Protein AF-A0A4D6DKI1-F1 (afdb_monomer_lite)

Secondary structure (DSSP, 8-state):
----SEEEE-SS--STTPPPPPHHHHHHHHHHHHHHHHHH-TT-EEEE--S-HHHHHHHHT-

Organism: Pneumocystis jirovecii (NCBI:txid42068)

Sequence (62 aa):
NAGATIIDIGGQSTRPGSHVVSIEEEISRVIPAIKYLLKVYPDILVSVDTFRSEVAEQAIKA

InterPro domains:
  IPR000489 Pterin-binding domain [PF00809] (2-62)
  IPR000489 Pterin-binding domain [PS00793] (3-16)
  IPR000489 Pterin-binding domain [PS50972] (1-62)
  IPR011005 Dihydropteroate synthase-like superfamily [G3DSA:3.20.20.20] (1-62)
  IPR011005 Dihydropteroate synthase-like superfamily [SSF51717] (2-62)
  IPR045031 Dihydropteroate synthase-like [PTHR20941] (2-62)

Radius of gyration: 12.21 Å; chains: 1; bounding box: 33×16×32 Å

Foldseek 3Di:
DPDDQEAEDWQADPDPPGDGDDPVSRLVRGLVVLVVCCVVPVPHHYHYDDPDPVSVVVSVVD

pLDDT: mean 96.7, std 3.12, range [76.31, 98.69]

Structure (mmCIF, N/CA/C/O backbone):
data_AF-A0A4D6DKI1-F1
#
_entry.id   AF-A0A4D6DKI1-F1
#
loop_
_atom_site.group_PDB
_atom_site.id
_atom_site.type_symbol
_atom_site.label_atom_id
_atom_site.label_alt_id
_atom_site.label_comp_id
_at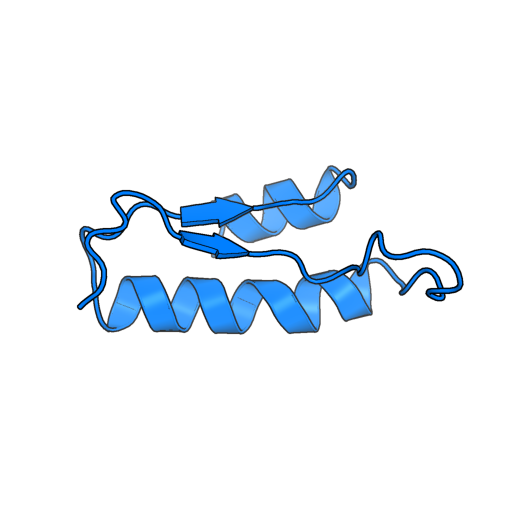om_site.label_asym_id
_atom_site.label_entity_id
_atom_site.label_seq_id
_atom_site.pdbx_PDB_ins_code
_atom_site.Cartn_x
_atom_site.Cartn_y
_atom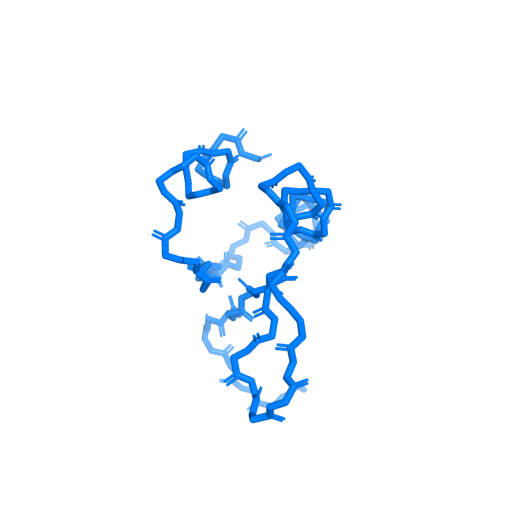_site.Cartn_z
_atom_site.occupancy
_atom_site.B_iso_or_equiv
_atom_site.auth_seq_id
_atom_site.auth_comp_id
_atom_site.auth_asym_id
_atom_site.auth_atom_id
_atom_site.pdbx_PDB_model_num
ATOM 1 N N . ASN A 1 1 ? -23.024 3.877 -3.278 1.00 76.31 1 ASN A N 1
ATOM 2 C CA . ASN A 1 1 ? -21.713 3.221 -3.503 1.00 76.31 1 ASN A CA 1
ATOM 3 C C . ASN A 1 1 ? -21.912 1.874 -4.180 1.00 76.31 1 ASN A C 1
ATOM 5 O O . ASN A 1 1 ? -22.997 1.324 -4.066 1.00 76.31 1 ASN A O 1
ATOM 9 N N . ALA A 1 2 ? -20.893 1.363 -4.877 1.00 92.25 2 ALA A N 1
ATOM 10 C CA . ALA A 1 2 ? -20.977 0.149 -5.703 1.00 92.25 2 ALA A CA 1
ATOM 11 C C . ALA A 1 2 ? -20.835 -1.188 -4.933 1.00 92.25 2 ALA A C 1
ATOM 13 O O . ALA A 1 2 ? -20.830 -2.240 -5.560 1.00 92.25 2 ALA A O 1
ATOM 14 N N . GLY A 1 3 ? -20.732 -1.166 -3.596 1.00 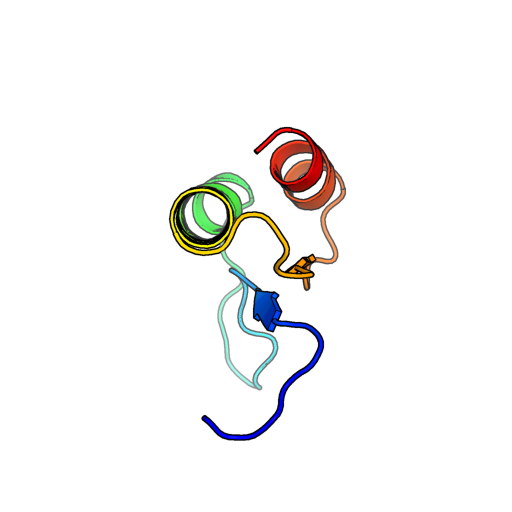93.56 3 GLY A N 1
ATOM 15 C CA . GLY A 1 3 ? -20.772 -2.377 -2.758 1.00 93.56 3 GLY A CA 1
ATOM 16 C C . GLY A 1 3 ? -19.440 -3.112 -2.546 1.00 93.56 3 GLY A C 1
ATOM 17 O O . GLY A 1 3 ? -19.462 -4.287 -2.199 1.00 93.56 3 GLY A O 1
ATOM 18 N N . ALA A 1 4 ? -18.290 -2.459 -2.742 1.00 95.19 4 ALA A N 1
ATOM 19 C CA . ALA A 1 4 ? -16.984 -3.074 -2.485 1.00 95.19 4 ALA A CA 1
ATOM 20 C C . ALA A 1 4 ? -16.746 -3.322 -0.982 1.00 95.19 4 ALA A C 1
ATOM 22 O O . ALA A 1 4 ? -16.952 -2.423 -0.168 1.00 95.19 4 ALA A O 1
ATOM 23 N N . THR A 1 5 ? -16.279 -4.525 -0.634 1.00 95.62 5 THR A N 1
ATOM 24 C CA . THR A 1 5 ? -15.876 -4.895 0.738 1.00 95.62 5 THR A CA 1
ATOM 25 C C . THR A 1 5 ? -14.437 -4.483 1.056 1.00 95.62 5 THR A C 1
ATOM 27 O O . THR A 1 5 ? -14.129 -4.168 2.199 1.00 95.62 5 THR A O 1
ATOM 30 N N . ILE A 1 6 ? -13.561 -4.491 0.048 1.00 97.00 6 ILE A N 1
ATOM 31 C CA . ILE A 1 6 ? -12.132 -4.173 0.155 1.00 97.00 6 ILE A CA 1
ATOM 32 C C . ILE A 1 6 ? -11.790 -3.166 -0.944 1.00 97.00 6 ILE A C 1
ATOM 34 O O . ILE A 1 6 ? -12.319 -3.263 -2.055 1.00 97.00 6 ILE A O 1
ATOM 38 N N . ILE A 1 7 ? -10.905 -2.219 -0.638 1.00 97.12 7 ILE A N 1
ATOM 39 C CA . ILE A 1 7 ? -10.298 -1.320 -1.624 1.00 97.12 7 ILE A CA 1
ATOM 40 C C . ILE A 1 7 ? -8.870 -1.781 -1.899 1.00 97.12 7 ILE A C 1
ATOM 42 O O . ILE A 1 7 ? -8.062 -1.851 -0.977 1.00 97.12 7 ILE A O 1
ATOM 46 N N . ASP A 1 8 ? -8.570 -2.084 -3.158 1.00 97.88 8 ASP A N 1
ATOM 47 C CA . ASP A 1 8 ? -7.239 -2.495 -3.603 1.00 97.88 8 ASP A CA 1
ATOM 48 C C . ASP A 1 8 ? -6.466 -1.299 -4.174 1.00 97.88 8 ASP A C 1
ATOM 50 O O . ASP A 1 8 ? -6.985 -0.555 -5.013 1.00 97.88 8 ASP A O 1
ATOM 54 N N . ILE A 1 9 ? -5.252 -1.072 -3.672 1.00 97.81 9 ILE A N 1
ATOM 55 C CA . ILE A 1 9 ? -4.436 0.111 -3.968 1.00 97.81 9 ILE A CA 1
ATOM 56 C C . ILE A 1 9 ? -3.078 -0.334 -4.500 1.00 97.81 9 ILE A C 1
ATOM 58 O O . ILE A 1 9 ? -2.329 -1.006 -3.800 1.00 97.81 9 ILE A O 1
ATOM 62 N N . GLY A 1 10 ? -2.724 0.123 -5.701 1.00 97.69 10 GLY A N 1
ATOM 63 C CA . GLY A 1 10 ? -1.407 -0.090 -6.300 1.00 97.69 10 GLY A CA 1
ATOM 64 C C . GLY A 1 10 ? -0.775 1.226 -6.750 1.00 97.69 10 GLY A C 1
ATOM 65 O O . GLY A 1 10 ? -1.448 2.097 -7.306 1.00 97.69 10 GLY A O 1
ATOM 66 N N . GLY A 1 11 ? 0.529 1.383 -6.513 1.00 97.31 11 GLY A N 1
ATOM 67 C CA . GLY A 1 11 ? 1.311 2.542 -6.971 1.00 97.31 11 GLY A CA 1
ATOM 68 C C . GLY A 1 11 ? 2.030 2.313 -8.305 1.00 97.31 11 GLY A C 1
ATOM 69 O O . GLY A 1 11 ? 2.446 3.279 -8.957 1.00 97.31 11 GLY A O 1
ATOM 70 N N . GLN A 1 12 ? 2.145 1.048 -8.719 1.00 96.88 12 GLN A N 1
ATOM 71 C CA . GLN A 1 12 ? 2.783 0.593 -9.949 1.00 96.88 12 GLN A CA 1
ATOM 72 C C . GLN A 1 12 ? 1.729 0.038 -10.912 1.00 96.88 12 GLN A C 1
ATOM 74 O O . GLN A 1 12 ? 1.005 -0.899 -10.600 1.00 96.88 12 GLN A O 1
ATOM 79 N N . SER A 1 13 ? 1.673 0.581 -12.129 1.00 95.25 13 SER A N 1
ATOM 80 C CA . SER A 1 13 ? 0.823 0.009 -13.175 1.00 95.25 13 SER A CA 1
ATOM 81 C C . SER A 1 13 ? 1.393 -1.328 -13.654 1.00 95.25 13 SER A C 1
ATOM 83 O O . SER A 1 13 ? 2.582 -1.426 -13.943 1.00 95.25 13 SER A O 1
ATOM 85 N N . THR A 1 14 ? 0.532 -2.326 -13.825 1.00 93.00 14 THR A N 1
ATOM 86 C CA . THR A 1 14 ? 0.861 -3.627 -14.439 1.00 93.00 14 THR A CA 1
ATOM 87 C C . THR A 1 14 ? 0.364 -3.746 -15.886 1.00 93.00 14 THR A C 1
ATOM 89 O O . THR A 1 14 ? 0.487 -4.795 -16.517 1.00 93.00 14 THR A O 1
ATOM 92 N N . ARG A 1 15 ? -0.205 -2.667 -16.445 1.00 95.38 15 ARG A N 1
ATOM 93 C CA . ARG A 1 15 ? -0.710 -2.632 -17.828 1.00 95.38 15 ARG A CA 1
ATOM 94 C C . ARG A 1 15 ? 0.420 -2.784 -18.861 1.00 95.38 15 ARG A C 1
ATOM 96 O O . ARG A 1 15 ? 1.509 -2.254 -18.645 1.00 95.38 15 ARG A O 1
ATOM 103 N N . PRO A 1 16 ? 0.160 -3.408 -20.026 1.00 95.06 16 PRO A N 1
ATOM 104 C CA . PRO A 1 16 ? 1.142 -3.494 -21.105 1.00 95.06 16 PRO A CA 1
ATOM 105 C C . PRO A 1 16 ? 1.711 -2.122 -21.489 1.00 95.06 16 PRO A C 1
ATOM 107 O O . PRO A 1 16 ? 0.961 -1.168 -21.689 1.00 95.06 16 PRO A O 1
ATOM 110 N N . GLY A 1 17 ? 3.038 -2.030 -21.592 1.00 93.25 17 GLY A N 1
ATOM 111 C CA . GLY A 1 17 ? 3.742 -0.796 -21.957 1.00 93.25 17 GLY A CA 1
ATOM 112 C C . GLY A 1 17 ? 3.956 0.203 -20.815 1.00 93.25 17 GLY A C 1
ATOM 113 O O . GLY A 1 17 ? 4.506 1.273 -21.060 1.00 93.25 17 GLY A O 1
ATOM 114 N N . SER A 1 18 ? 3.562 -0.108 -19.576 1.00 93.50 18 SER A N 1
ATOM 115 C CA . SER A 1 18 ? 3.877 0.761 -18.440 1.00 93.50 18 SER A CA 1
ATOM 116 C C . SER A 1 18 ? 5.360 0.727 -18.084 1.00 93.50 18 SER A C 1
ATOM 118 O O . SER A 1 18 ? 5.988 -0.333 -18.094 1.00 93.50 18 SER A O 1
ATOM 120 N N . HIS A 1 19 ? 5.892 1.870 -17.664 1.00 93.94 19 HIS A N 1
ATOM 121 C CA . HIS A 1 19 ? 7.214 1.934 -17.053 1.00 93.94 19 HIS A CA 1
ATOM 122 C C . HIS A 1 19 ? 7.162 1.474 -15.594 1.00 93.94 19 HIS A C 1
ATOM 124 O O . HIS A 1 19 ? 6.182 1.714 -14.882 1.00 93.94 19 HIS A O 1
ATOM 130 N N . VAL A 1 20 ? 8.229 0.807 -15.159 1.00 94.50 20 VAL A N 1
ATOM 131 C CA . VAL A 1 20 ? 8.433 0.469 -13.750 1.00 94.50 20 VAL A CA 1
ATOM 132 C C . VAL A 1 20 ? 8.884 1.726 -13.019 1.00 94.50 20 VAL A C 1
ATOM 134 O O . VAL A 1 20 ? 9.869 2.348 -13.415 1.00 94.50 20 VAL A O 1
ATOM 137 N N . VAL A 1 21 ? 8.158 2.096 -11.970 1.00 97.12 21 VAL A N 1
ATOM 138 C CA . VAL A 1 21 ? 8.511 3.199 -11.077 1.00 97.12 21 VAL A CA 1
ATOM 139 C C . VAL A 1 21 ? 9.474 2.719 -9.995 1.00 97.12 21 VAL A C 1
ATOM 141 O O . VAL A 1 21 ? 9.607 1.514 -9.733 1.00 97.12 21 VAL A O 1
ATOM 144 N N . SER A 1 22 ? 10.186 3.664 -9.385 1.00 98.12 22 SER A N 1
ATOM 145 C CA . SER A 1 22 ? 11.085 3.354 -8.275 1.00 98.12 22 SER A CA 1
ATOM 146 C C . SER A 1 22 ? 10.298 2.946 -7.022 1.00 98.12 22 SER A C 1
ATOM 148 O O . SER A 1 22 ? 9.102 3.221 -6.909 1.00 98.12 22 SER A O 1
ATOM 150 N N . ILE A 1 23 ? 10.972 2.301 -6.063 1.00 98.25 23 ILE A N 1
ATOM 151 C CA . ILE A 1 23 ? 10.365 1.944 -4.767 1.00 98.25 23 ILE A CA 1
ATOM 152 C C . ILE A 1 23 ? 9.823 3.201 -4.076 1.00 98.25 23 ILE A C 1
ATOM 154 O O . ILE A 1 23 ? 8.704 3.212 -3.574 1.00 98.25 23 ILE A O 1
ATOM 158 N N . GLU A 1 24 ? 10.608 4.274 -4.086 1.00 98.50 24 GLU A N 1
ATOM 159 C CA . GLU A 1 24 ? 10.296 5.545 -3.436 1.00 98.50 24 GLU A CA 1
ATOM 160 C C . GLU A 1 24 ? 9.068 6.200 -4.065 1.00 98.50 24 GLU A C 1
ATOM 162 O O . GLU A 1 24 ? 8.201 6.712 -3.356 1.00 98.50 24 GLU A O 1
ATOM 167 N N . GLU A 1 25 ? 8.967 6.153 -5.395 1.00 98.56 25 GLU A N 1
ATOM 168 C CA . GLU A 1 25 ? 7.813 6.680 -6.106 1.00 98.56 25 GLU A CA 1
ATOM 169 C C . GLU A 1 25 ? 6.549 5.868 -5.795 1.00 98.56 25 GLU A C 1
ATOM 171 O O . GLU A 1 25 ? 5.511 6.457 -5.490 1.00 98.56 25 GLU A O 1
ATOM 176 N N . GLU A 1 26 ? 6.628 4.536 -5.791 1.00 98.56 26 GLU A N 1
ATOM 177 C CA . GLU A 1 26 ? 5.499 3.669 -5.435 1.00 98.56 26 GLU A CA 1
ATOM 178 C C . GLU A 1 26 ? 5.017 3.931 -3.997 1.00 98.56 26 GLU A C 1
ATOM 180 O O . GLU A 1 26 ? 3.824 4.157 -3.779 1.00 98.56 26 GLU A O 1
ATOM 185 N N . ILE A 1 27 ? 5.943 4.023 -3.032 1.00 98.69 27 ILE A N 1
ATOM 186 C CA . ILE A 1 27 ? 5.653 4.399 -1.636 1.00 98.69 27 ILE A CA 1
ATOM 187 C C . ILE A 1 27 ? 4.965 5.769 -1.577 1.00 98.69 27 ILE A C 1
ATOM 189 O O . ILE A 1 27 ? 3.944 5.922 -0.903 1.00 98.69 27 ILE A O 1
ATOM 193 N N . SER A 1 28 ? 5.484 6.765 -2.302 1.00 98.56 28 SER A N 1
ATOM 194 C CA . SER A 1 28 ? 4.928 8.125 -2.306 1.00 98.56 28 SER A CA 1
ATOM 195 C C . SER A 1 28 ? 3.490 8.190 -2.834 1.00 98.56 28 SER A C 1
ATOM 197 O O . SER A 1 28 ? 2.733 9.078 -2.446 1.00 98.56 28 SER A O 1
ATOM 199 N N . ARG A 1 29 ? 3.097 7.234 -3.686 1.00 98.19 29 ARG A N 1
ATOM 200 C CA . ARG A 1 29 ? 1.746 7.118 -4.247 1.00 98.19 29 ARG A CA 1
ATOM 201 C C . ARG A 1 29 ? 0.800 6.366 -3.311 1.00 98.19 29 ARG A C 1
ATOM 203 O O . ARG A 1 29 ? -0.333 6.800 -3.114 1.00 98.19 29 ARG A O 1
ATOM 210 N N . VAL A 1 30 ? 1.257 5.253 -2.734 1.00 98.50 30 VAL A N 1
ATOM 211 C CA . VAL A 1 30 ? 0.416 4.330 -1.953 1.00 98.50 30 VAL A CA 1
ATOM 212 C C . VAL A 1 30 ? 0.146 4.851 -0.539 1.00 98.50 30 VAL A C 1
ATOM 214 O O . VAL A 1 30 ? -1.006 4.893 -0.106 1.00 98.50 30 VAL A O 1
ATOM 217 N N . ILE A 1 31 ? 1.176 5.295 0.188 1.00 98.50 31 ILE A N 1
ATOM 218 C CA . ILE A 1 31 ? 1.050 5.601 1.624 1.00 98.50 31 ILE A CA 1
ATOM 219 C C . ILE A 1 31 ? 0.065 6.744 1.922 1.00 98.50 31 ILE A C 1
ATOM 221 O O . ILE A 1 31 ? -0.744 6.594 2.844 1.00 98.50 31 ILE A O 1
ATOM 225 N N . PRO A 1 32 ? 0.047 7.868 1.176 1.00 98.69 32 PRO A N 1
ATOM 226 C CA . PRO A 1 32 ? -0.935 8.923 1.424 1.00 98.69 32 PRO A CA 1
ATOM 227 C C . PRO A 1 32 ? -2.381 8.461 1.205 1.00 98.69 32 PRO A C 1
ATOM 229 O O . PRO A 1 32 ? -3.267 8.879 1.951 1.00 98.69 32 PRO A O 1
ATOM 232 N N . ALA A 1 33 ? -2.619 7.583 0.223 1.00 98.31 33 ALA A N 1
ATOM 233 C CA . ALA A 1 33 ? -3.946 7.045 -0.063 1.00 98.31 33 ALA A CA 1
ATOM 234 C C . ALA A 1 33 ? -4.451 6.157 1.084 1.00 98.31 33 ALA A C 1
ATOM 236 O O . ALA A 1 33 ? -5.573 6.357 1.551 1.00 98.31 33 ALA A O 1
ATOM 237 N N . ILE A 1 34 ? -3.607 5.250 1.594 1.00 98.38 34 ILE A N 1
ATOM 238 C CA . ILE A 1 34 ? -3.934 4.394 2.748 1.00 98.38 34 ILE A CA 1
ATOM 239 C C . ILE A 1 34 ? -4.271 5.253 3.971 1.00 98.38 34 ILE A C 1
ATOM 241 O O . ILE A 1 34 ? -5.352 5.118 4.543 1.00 98.38 34 ILE A O 1
ATOM 245 N N . LYS A 1 35 ? -3.395 6.202 4.329 1.00 98.25 35 LYS A N 1
ATOM 246 C CA . LYS A 1 35 ? -3.595 7.084 5.494 1.00 98.25 35 LYS A CA 1
ATOM 247 C C . LYS A 1 35 ? -4.879 7.893 5.403 1.00 98.25 35 LYS A C 1
ATOM 249 O O . LYS A 1 35 ? -5.579 8.070 6.398 1.00 98.25 35 LYS A O 1
ATOM 254 N N . TYR A 1 36 ? -5.187 8.407 4.216 1.00 98.25 36 TYR A N 1
ATOM 255 C CA . TYR A 1 36 ? -6.423 9.143 3.995 1.00 98.25 36 TYR A CA 1
ATOM 256 C C . TYR A 1 36 ? -7.651 8.242 4.166 1.00 98.25 36 TYR A C 1
ATOM 258 O O . TYR A 1 36 ? -8.582 8.620 4.877 1.00 98.25 36 TYR A O 1
ATOM 266 N N . LEU A 1 37 ? -7.641 7.049 3.566 1.00 97.25 37 LEU A N 1
ATOM 267 C CA . LEU A 1 37 ? -8.754 6.107 3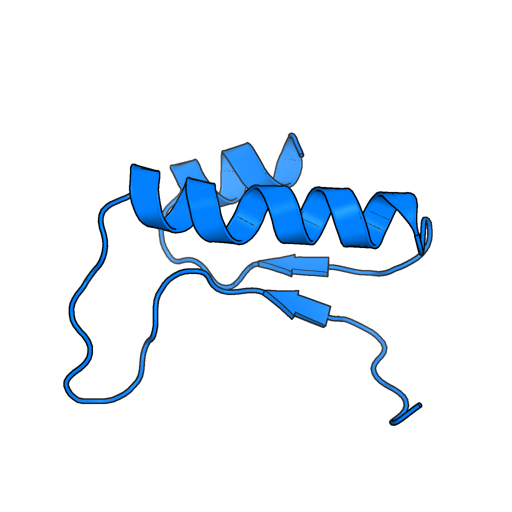.654 1.00 97.25 37 LEU A CA 1
ATOM 268 C C . LEU A 1 37 ? -9.010 5.664 5.091 1.00 97.25 37 LEU A C 1
ATOM 270 O O . LEU A 1 37 ? -10.146 5.771 5.533 1.00 97.25 37 LEU A O 1
ATOM 274 N N . LEU A 1 38 ? -7.976 5.273 5.839 1.00 96.94 38 LEU A N 1
ATOM 275 C CA . LEU A 1 38 ? -8.117 4.874 7.244 1.00 96.94 38 LEU A CA 1
ATOM 276 C C . LEU A 1 38 ? -8.562 6.039 8.140 1.00 96.94 38 LEU A C 1
ATOM 278 O O . LEU A 1 38 ? -9.305 5.845 9.097 1.00 96.94 38 L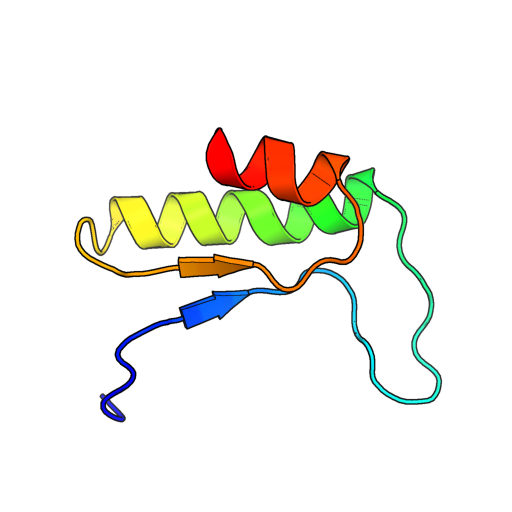EU A O 1
ATOM 282 N N . LYS A 1 39 ? -8.161 7.277 7.822 1.00 97.88 39 LYS A N 1
ATOM 283 C CA . LYS A 1 39 ? -8.618 8.465 8.556 1.00 97.88 39 LYS A CA 1
ATOM 284 C C . LYS A 1 39 ? -10.104 8.760 8.331 1.00 97.88 39 LYS A C 1
ATOM 286 O O . LYS A 1 39 ? -10.784 9.175 9.265 1.00 97.88 39 LYS A O 1
ATOM 291 N N . VAL A 1 40 ? -10.586 8.637 7.094 1.00 97.69 40 VAL A N 1
ATOM 292 C CA . VAL A 1 40 ? -11.973 8.979 6.727 1.00 97.69 40 VAL A CA 1
ATOM 293 C C . VAL A 1 40 ? -12.929 7.809 6.977 1.00 97.69 40 VAL A C 1
ATOM 295 O O . VAL A 1 40 ? -14.080 8.029 7.346 1.00 97.69 40 VAL A O 1
ATOM 298 N N . TYR A 1 41 ? -12.444 6.579 6.815 1.00 96.25 41 TYR A N 1
ATOM 299 C CA . TYR A 1 41 ? -13.187 5.329 6.950 1.00 96.25 41 TYR A CA 1
ATOM 300 C C . TYR A 1 41 ? -12.388 4.336 7.814 1.00 96.25 41 TYR A C 1
ATOM 302 O O . TYR A 1 41 ? -11.744 3.439 7.275 1.00 96.25 41 TYR A O 1
ATOM 310 N N . PRO A 1 42 ? -12.418 4.469 9.151 1.00 95.56 42 PRO A N 1
ATOM 311 C CA . PRO A 1 42 ? -11.582 3.666 10.052 1.00 95.56 42 PRO A CA 1
ATOM 312 C C . PRO A 1 42 ? -11.757 2.148 9.927 1.00 95.56 42 PRO A C 1
ATOM 314 O O . PRO A 1 42 ? -10.806 1.406 10.149 1.00 95.56 42 PRO A O 1
ATOM 317 N N . ASP A 1 43 ? -12.950 1.695 9.537 1.00 95.56 43 ASP A N 1
ATOM 318 C CA . ASP A 1 43 ? -13.284 0.270 9.417 1.00 95.56 43 ASP A CA 1
ATOM 319 C C . ASP A 1 43 ? -13.072 -0.290 7.997 1.00 95.56 43 ASP A C 1
ATOM 321 O O . ASP A 1 43 ? -13.450 -1.428 7.711 1.00 95.56 43 ASP A O 1
ATOM 325 N N . ILE A 1 44 ? -12.527 0.506 7.066 1.00 95.75 44 ILE A N 1
ATOM 326 C CA . ILE A 1 44 ? -12.331 0.059 5.686 1.00 95.75 44 ILE A CA 1
ATOM 327 C C . ILE A 1 44 ? -11.214 -0.981 5.602 1.00 95.75 44 ILE A C 1
ATOM 329 O O . ILE A 1 44 ? -10.135 -0.820 6.169 1.00 95.75 44 ILE A O 1
ATOM 333 N N . LEU A 1 45 ? -11.454 -2.039 4.834 1.00 97.19 45 LEU A N 1
ATOM 334 C CA . LEU A 1 45 ? -10.422 -3.012 4.510 1.00 97.19 45 LEU A CA 1
ATOM 335 C C . LEU A 1 45 ? -9.630 -2.533 3.293 1.00 97.19 45 LEU A C 1
ATOM 337 O O . LEU A 1 45 ? -10.207 -2.218 2.247 1.00 97.19 45 LEU A O 1
ATOM 341 N N . VAL A 1 46 ? -8.306 -2.510 3.429 1.00 97.94 46 VAL A N 1
ATOM 342 C CA . VAL A 1 46 ? -7.376 -2.104 2.371 1.00 97.94 46 VAL A CA 1
ATOM 343 C C . VAL A 1 46 ? -6.509 -3.292 1.968 1.00 97.94 46 VAL A C 1
ATOM 345 O O . VAL A 1 46 ? -5.905 -3.944 2.817 1.00 97.94 46 VAL A O 1
ATOM 348 N N . SER A 1 47 ? -6.450 -3.554 0.666 1.00 98.31 47 SER A N 1
ATOM 349 C CA . SER A 1 47 ? -5.473 -4.432 0.022 1.00 98.31 47 SER A CA 1
ATOM 350 C C . SER A 1 47 ? -4.427 -3.569 -0.682 1.00 98.31 47 SER A C 1
ATOM 352 O O . SER A 1 47 ? -4.744 -2.482 -1.172 1.00 98.31 47 SER A O 1
ATOM 354 N N . VAL A 1 48 ? -3.177 -4.029 -0.705 1.00 98.25 48 VAL A N 1
ATOM 355 C CA . VAL A 1 48 ? -2.078 -3.330 -1.377 1.00 98.25 48 VAL A CA 1
ATOM 356 C C . VAL A 1 48 ? -1.500 -4.232 -2.454 1.00 98.25 48 VAL A C 1
ATOM 358 O O . VAL A 1 48 ? -0.875 -5.246 -2.144 1.00 98.25 48 VAL A O 1
ATOM 361 N N . ASP A 1 49 ? -1.697 -3.836 -3.708 1.00 98.19 49 ASP A N 1
ATOM 362 C CA . ASP A 1 49 ? -1.138 -4.505 -4.878 1.00 98.19 49 ASP A CA 1
ATOM 363 C C . ASP A 1 49 ? 0.296 -4.016 -5.098 1.00 98.19 49 ASP A C 1
ATOM 365 O O . ASP A 1 49 ? 0.551 -2.958 -5.683 1.00 98.19 49 ASP A O 1
ATOM 369 N N . THR A 1 50 ? 1.244 -4.777 -4.561 1.00 97.94 50 THR A N 1
ATOM 370 C CA . THR A 1 50 ? 2.671 -4.577 -4.789 1.00 97.94 50 THR A CA 1
ATOM 371 C C . THR A 1 50 ? 3.404 -5.912 -4.744 1.00 97.94 50 THR A C 1
ATOM 373 O O . THR A 1 50 ? 3.075 -6.806 -3.965 1.00 97.94 50 THR A O 1
ATOM 376 N N . PHE A 1 51 ? 4.447 -6.043 -5.561 1.00 96.50 51 PHE A N 1
ATOM 377 C CA . PHE A 1 51 ? 5.380 -7.172 -5.507 1.00 96.50 51 PHE A CA 1
ATOM 378 C C . PHE A 1 51 ? 6.627 -6.862 -4.665 1.00 96.50 51 PHE A C 1
ATOM 380 O O . PHE A 1 51 ? 7.526 -7.697 -4.562 1.00 96.50 51 PHE A O 1
ATOM 387 N N . ARG A 1 52 ? 6.727 -5.651 -4.104 1.00 97.56 52 ARG A N 1
ATOM 388 C CA . ARG A 1 52 ? 7.911 -5.171 -3.388 1.00 97.56 52 ARG A CA 1
ATOM 389 C C . ARG A 1 52 ? 7.683 -5.244 -1.882 1.00 97.56 52 ARG A C 1
ATOM 391 O O . ARG A 1 52 ? 6.780 -4.596 -1.352 1.00 97.56 52 ARG A O 1
ATOM 398 N N . SER A 1 53 ? 8.535 -5.991 -1.187 1.00 98.38 53 SER A N 1
ATOM 399 C CA . SER A 1 53 ? 8.471 -6.171 0.269 1.00 98.38 53 SER A CA 1
ATOM 400 C C . SER A 1 53 ? 8.468 -4.852 1.039 1.00 98.38 53 SER A C 1
ATOM 402 O O . SER A 1 53 ? 7.709 -4.694 1.986 1.00 98.38 53 SER A O 1
ATOM 404 N N . GLU A 1 54 ? 9.275 -3.889 0.610 1.00 98.50 5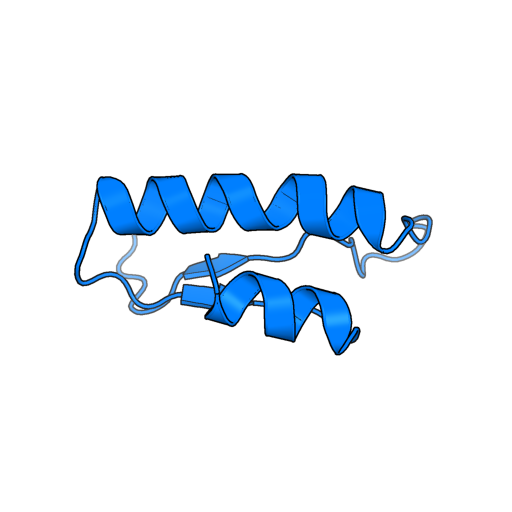4 GLU A N 1
ATOM 405 C CA . GLU A 1 54 ? 9.453 -2.599 1.265 1.00 98.50 54 GLU A CA 1
ATOM 406 C C . GLU A 1 54 ? 8.188 -1.741 1.163 1.00 98.50 54 GLU A C 1
ATOM 408 O O . GLU A 1 54 ? 7.815 -1.075 2.126 1.00 98.50 54 GLU A O 1
ATOM 413 N N . VAL A 1 55 ? 7.483 -1.786 0.027 1.00 98.56 55 VAL A N 1
ATOM 414 C CA . VAL A 1 55 ? 6.196 -1.090 -0.145 1.00 98.56 55 VAL A CA 1
ATOM 415 C C . VAL A 1 55 ? 5.146 -1.718 0.771 1.00 98.56 55 VAL A C 1
ATOM 417 O O . VAL A 1 55 ? 4.447 -0.997 1.483 1.00 98.56 55 VAL A O 1
ATOM 420 N N . ALA A 1 56 ? 5.076 -3.053 0.809 1.00 98.56 56 ALA A N 1
ATOM 421 C CA . ALA A 1 56 ? 4.163 -3.779 1.689 1.00 98.56 56 ALA A CA 1
ATOM 422 C C . ALA A 1 56 ? 4.444 -3.492 3.177 1.00 98.56 56 ALA A C 1
ATOM 424 O O . ALA A 1 56 ? 3.521 -3.243 3.950 1.00 98.56 56 ALA A O 1
ATOM 425 N N . GLU A 1 57 ? 5.715 -3.456 3.582 1.00 98.69 57 GLU A N 1
ATOM 426 C CA . GLU A 1 57 ? 6.119 -3.122 4.949 1.00 98.69 57 GLU A CA 1
ATOM 427 C C . GLU A 1 57 ? 5.704 -1.696 5.334 1.00 98.69 57 GLU A C 1
ATOM 429 O O . GLU A 1 57 ? 5.163 -1.478 6.421 1.00 98.69 57 GLU A O 1
ATOM 434 N N . GLN A 1 58 ? 5.925 -0.717 4.450 1.00 98.62 58 GLN A N 1
ATOM 435 C CA . GLN A 1 58 ? 5.505 0.665 4.692 1.00 98.62 58 GLN A CA 1
ATOM 436 C C . GLN A 1 58 ? 3.981 0.792 4.755 1.00 98.62 58 GLN A C 1
ATOM 438 O O . GLN A 1 58 ? 3.478 1.560 5.570 1.00 98.62 58 GLN A O 1
ATOM 443 N N . ALA A 1 59 ? 3.245 0.028 3.946 1.00 98.25 59 ALA A N 1
ATOM 444 C CA . ALA A 1 59 ? 1.788 0.015 3.978 1.00 98.25 59 ALA A CA 1
ATOM 445 C C . ALA A 1 59 ? 1.226 -0.522 5.302 1.00 98.25 59 ALA A C 1
ATOM 447 O O . ALA A 1 59 ? 0.285 0.056 5.833 1.00 98.25 59 ALA A O 1
ATOM 448 N N . ILE A 1 60 ? 1.826 -1.574 5.870 1.00 97.69 60 ILE A N 1
ATOM 449 C CA . ILE A 1 60 ? 1.440 -2.102 7.192 1.00 97.69 60 ILE A CA 1
ATOM 450 C C . ILE A 1 60 ? 1.688 -1.066 8.304 1.00 97.69 60 ILE A C 1
ATOM 452 O O . ILE A 1 60 ? 0.979 -1.050 9.307 1.00 97.69 60 ILE A O 1
ATOM 456 N N . LYS A 1 61 ? 2.699 -0.204 8.139 1.00 97.56 61 LYS A N 1
ATOM 457 C CA . LYS A 1 61 ? 3.069 0.859 9.091 1.00 97.56 61 LYS A CA 1
ATOM 458 C C . LYS A 1 61 ? 2.292 2.172 8.900 1.00 97.56 61 LYS A C 1
ATOM 460 O O . LYS A 1 61 ? 2.518 3.103 9.677 1.00 97.56 61 LYS A O 1
ATOM 465 N N . ALA A 1 62 ? 1.487 2.288 7.843 1.00 93.94 62 ALA A N 1
ATOM 466 C CA . ALA A 1 62 ? 0.805 3.522 7.446 1.00 93.94 62 ALA A CA 1
ATOM 467 C C . ALA A 1 62 ? -0.350 3.878 8.386 1.00 93.94 62 ALA A C 1
ATOM 469 O O . ALA A 1 62 ? -0.451 5.091 8.690 1.00 93.94 62 ALA A O 1
#